Protein AF-A0A2G9MAE1-F1 (afdb_monomer)

pLDDT: mean 82.01, std 16.13, range [33.94, 96.5]

Radius of gyration: 13.83 Å; Cα contacts (8 Å, |Δi|>4): 128; chains: 1; bounding box: 26×29×44 Å

Nearest PDB structures (foldseek):
  6yhr-assembly1_A  TM=7.689E-01  e=6.315E-04  Homo sapiens
  4tmu-assembly1_A  TM=8.073E-01  e=2.366E-03  Cronobacter sakazakii ATCC BAA-894
  4q48-assembly1_A  TM=7.735E-01  e=1.071E-02  Deinococcus radiodurans R1 = ATCC 13939 = DSM 20539
  5zhv-assembly1_B  TM=5.720E-01  e=1.561E-02  Mycobacterium tuberculosis H37Rv
  2dqr-assembly1_B  TM=4.371E-01  e=1.097E-01  Bacillus subtilis

Secondary structure (DSSP, 8-state):
-HHHHHHHHHHHHHHH----HHHHHHHHHT---HHHHGGGGGGSTTTTTTTTS-HHHHHHHHHHHHHTTSEEEEEEE-SS-EEEEEEE-HHHHHHHHHHHHHS--

Structure (mmCIF, N/CA/C/O backbone):
data_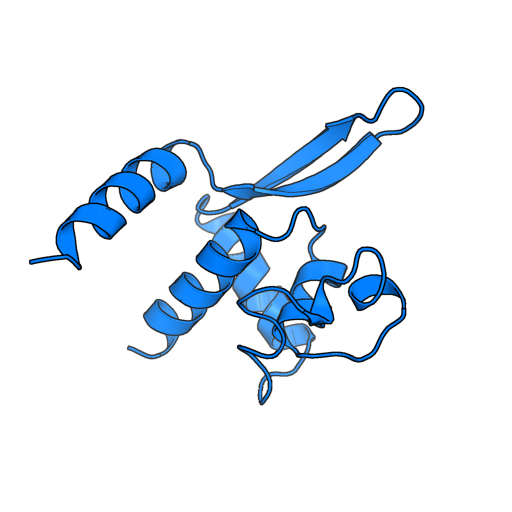AF-A0A2G9MAE1-F1
#
_entry.id   AF-A0A2G9MAE1-F1
#
loop_
_atom_site.group_PDB
_atom_site.id
_atom_site.type_symbol
_atom_site.label_atom_id
_atom_site.label_alt_id
_atom_site.label_c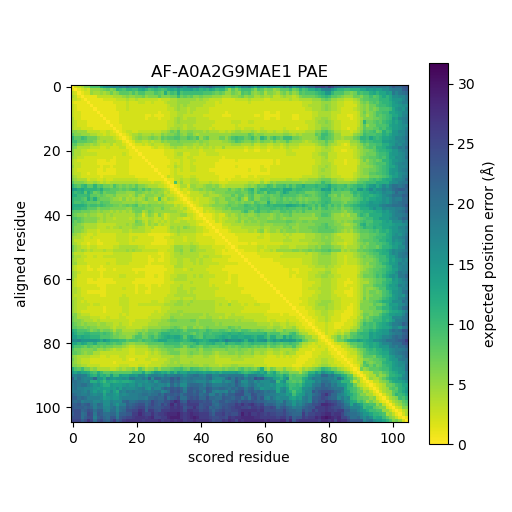omp_id
_atom_site.label_asym_id
_atom_site.label_entity_id
_atom_site.label_seq_id
_atom_site.pdbx_PDB_ins_code
_atom_site.Cartn_x
_atom_site.Cartn_y
_atom_site.Cartn_z
_atom_site.occupancy
_atom_site.B_iso_or_equiv
_atom_site.auth_seq_id
_atom_site.auth_comp_id
_atom_site.auth_asym_id
_atom_site.auth_atom_id
_atom_site.pdbx_PDB_model_num
ATOM 1 N N . MET A 1 1 ? -12.593 -4.238 15.403 1.00 61.03 1 MET A N 1
ATOM 2 C CA . MET A 1 1 ? -11.196 -4.570 15.818 1.00 61.03 1 MET A CA 1
ATOM 3 C C . MET A 1 1 ? -10.340 -4.931 14.612 1.00 61.03 1 MET A C 1
ATOM 5 O O . MET A 1 1 ? -9.244 -4.399 14.492 1.00 61.03 1 MET A O 1
ATOM 9 N N . VAL A 1 2 ? -10.863 -5.758 13.703 1.00 71.31 2 VAL A N 1
ATOM 10 C CA . VAL A 1 2 ? -10.203 -6.153 12.451 1.00 71.31 2 VAL A CA 1
ATOM 11 C C . VAL A 1 2 ? -9.863 -4.954 11.552 1.00 71.31 2 VAL A C 1
ATOM 13 O O . VAL A 1 2 ? -8.748 -4.897 11.041 1.00 71.31 2 VAL A O 1
ATOM 16 N N . GLU A 1 3 ? -10.734 -3.938 11.428 1.00 78.31 3 GLU A N 1
ATOM 17 C CA . GLU A 1 3 ? -10.447 -2.806 10.524 1.00 78.31 3 GLU A CA 1
ATOM 18 C C . GLU A 1 3 ? -9.237 -1.978 10.974 1.00 78.31 3 GLU A C 1
ATOM 20 O O . GLU A 1 3 ? -8.427 -1.559 10.149 1.00 78.31 3 GLU A O 1
ATOM 25 N N . LYS A 1 4 ? -9.055 -1.786 12.290 1.00 83.12 4 LYS A N 1
ATOM 26 C CA . LYS A 1 4 ? -7.885 -1.072 12.835 1.00 83.12 4 LYS A CA 1
ATOM 27 C C . LYS A 1 4 ? -6.582 -1.809 12.523 1.00 83.12 4 LYS A C 1
ATOM 29 O O . LYS A 1 4 ? -5.570 -1.168 12.251 1.00 83.12 4 LYS A O 1
ATOM 34 N N . GLN A 1 5 ? -6.612 -3.140 12.548 1.00 86.81 5 GLN A N 1
ATOM 35 C CA . GLN A 1 5 ? -5.452 -3.974 12.253 1.00 86.81 5 GLN A CA 1
ATOM 36 C C . GLN A 1 5 ? -5.112 -3.947 10.757 1.00 86.81 5 GLN A C 1
ATOM 38 O O . GLN A 1 5 ? -3.948 -3.772 10.408 1.00 86.81 5 GLN A O 1
ATOM 43 N N . ILE A 1 6 ? -6.119 -4.012 9.880 1.00 89.12 6 ILE A N 1
ATOM 44 C CA . ILE A 1 6 ? -5.945 -3.851 8.426 1.00 89.12 6 ILE A CA 1
ATOM 45 C C . ILE A 1 6 ? -5.360 -2.473 8.104 1.00 89.12 6 ILE A C 1
ATOM 47 O O . ILE A 1 6 ? -4.365 -2.378 7.387 1.00 89.12 6 ILE A O 1
ATOM 51 N N . ALA A 1 7 ? -5.923 -1.409 8.680 1.00 90.06 7 ALA A N 1
ATOM 52 C CA . ALA A 1 7 ? -5.408 -0.057 8.499 1.00 90.06 7 ALA A CA 1
ATOM 53 C C . ALA A 1 7 ? -3.939 0.047 8.935 1.00 90.06 7 ALA A C 1
ATOM 55 O O . ALA A 1 7 ? -3.112 0.589 8.206 1.00 90.06 7 ALA A O 1
ATOM 56 N N . TRP A 1 8 ? -3.589 -0.515 10.096 1.00 89.31 8 TRP A N 1
ATOM 57 C CA . TRP A 1 8 ? -2.209 -0.532 10.582 1.00 89.31 8 TRP A CA 1
ATOM 58 C C . TRP A 1 8 ? -1.259 -1.282 9.639 1.00 89.31 8 TRP A C 1
ATOM 60 O O . TRP A 1 8 ? -0.178 -0.774 9.341 1.00 89.31 8 TRP A O 1
ATOM 70 N N . ILE A 1 9 ? -1.675 -2.442 9.121 1.00 91.38 9 ILE A N 1
ATOM 71 C CA . ILE A 1 9 ? -0.909 -3.222 8.140 1.00 91.38 9 ILE A CA 1
ATOM 72 C C . ILE A 1 9 ? -0.626 -2.382 6.888 1.00 91.38 9 ILE A C 1
ATOM 74 O O . ILE A 1 9 ? 0.530 -2.270 6.475 1.00 91.38 9 ILE A O 1
ATOM 78 N N . ILE A 1 10 ? -1.655 -1.753 6.311 1.00 91.94 10 ILE A N 1
ATOM 79 C CA . ILE A 1 10 ? -1.516 -0.962 5.080 1.00 91.94 10 ILE A CA 1
ATOM 80 C C . ILE A 1 10 ? -0.620 0.258 5.319 1.00 91.94 10 ILE A C 1
ATOM 82 O O . ILE A 1 10 ? 0.273 0.532 4.520 1.00 91.94 10 ILE A O 1
ATOM 86 N N . LEU A 1 11 ? -0.802 0.968 6.434 1.00 90.56 11 LEU A N 1
ATOM 87 C CA . LEU A 1 11 ? 0.008 2.144 6.768 1.00 90.56 11 LEU A CA 1
ATOM 88 C C . LEU A 1 11 ? 1.486 1.778 6.986 1.00 90.56 11 LEU A C 1
ATOM 90 O O . LEU A 1 11 ? 2.373 2.506 6.533 1.00 90.56 11 LEU A O 1
ATOM 94 N N . ASN A 1 12 ? 1.766 0.632 7.613 1.00 88.25 12 ASN A N 1
ATOM 95 C CA . ASN A 1 12 ? 3.132 0.118 7.716 1.00 88.25 12 ASN A CA 1
ATOM 96 C C . ASN A 1 12 ? 3.704 -0.280 6.355 1.00 88.25 12 ASN A C 1
ATOM 98 O O . ASN A 1 12 ? 4.854 0.046 6.071 1.00 88.25 12 ASN A O 1
ATOM 102 N N . ALA A 1 13 ? 2.917 -0.924 5.492 1.00 89.94 13 ALA A N 1
ATOM 103 C CA . ALA A 1 13 ? 3.355 -1.254 4.141 1.00 89.94 13 ALA A CA 1
ATOM 104 C C . ALA A 1 13 ? 3.719 0.009 3.344 1.00 89.94 13 ALA A C 1
ATOM 106 O O . ALA A 1 13 ? 4.805 0.070 2.782 1.00 89.94 13 ALA A O 1
ATOM 107 N N . VAL A 1 14 ? 2.884 1.054 3.373 1.00 89.25 14 VAL A N 1
ATOM 108 C CA . VAL A 1 14 ? 3.132 2.344 2.691 1.00 89.25 14 VAL A CA 1
ATOM 109 C C . VAL A 1 14 ? 4.424 3.022 3.158 1.00 89.25 14 VAL A C 1
ATOM 111 O O . VAL A 1 14 ? 5.098 3.686 2.375 1.00 89.25 14 VAL A O 1
ATOM 114 N N . LYS A 1 15 ? 4.813 2.851 4.427 1.00 82.19 15 LYS A N 1
ATOM 115 C CA . LYS A 1 15 ? 6.071 3.403 4.954 1.00 82.19 15 LYS A CA 1
ATOM 116 C C . LYS A 1 15 ? 7.306 2.823 4.260 1.00 82.19 15 LYS A C 1
ATOM 118 O O . LYS A 1 15 ? 8.309 3.522 4.120 1.00 82.19 15 LYS A O 1
ATOM 123 N N . HIS A 1 16 ? 7.247 1.550 3.884 1.00 76.50 16 HIS A N 1
ATOM 124 C CA . HIS A 1 16 ? 8.380 0.807 3.335 1.00 76.50 16 HIS A CA 1
ATOM 125 C C . HIS A 1 16 ? 8.296 0.665 1.810 1.00 76.50 16 HIS A C 1
ATOM 127 O O . HIS A 1 16 ? 9.317 0.715 1.125 1.00 76.50 16 HIS A O 1
ATOM 133 N N . ALA A 1 17 ? 7.080 0.576 1.274 1.00 74.75 17 ALA A N 1
ATOM 134 C CA . ALA A 1 17 ? 6.804 0.421 -0.140 1.00 74.75 17 ALA A CA 1
ATOM 135 C C . ALA A 1 17 ? 6.632 1.788 -0.818 1.00 74.75 17 ALA A C 1
ATOM 137 O O . ALA A 1 17 ? 5.607 2.450 -0.679 1.00 74.75 17 ALA A O 1
ATOM 138 N N . GLN A 1 18 ? 7.608 2.191 -1.634 1.00 80.00 18 GLN A N 1
ATOM 139 C CA . GLN A 1 18 ? 7.462 3.328 -2.552 1.00 80.00 18 GLN A CA 1
ATOM 140 C C . GLN A 1 18 ? 6.691 2.898 -3.809 1.00 80.00 18 GLN A C 1
ATOM 142 O O . GLN A 1 18 ? 7.255 2.770 -4.898 1.00 80.00 18 GLN A O 1
ATOM 147 N N . ALA A 1 19 ? 5.401 2.617 -3.642 1.00 88.31 19 ALA A N 1
ATOM 148 C CA . ALA A 1 19 ? 4.559 2.003 -4.662 1.00 88.31 19 ALA A CA 1
ATOM 149 C C . ALA A 1 19 ? 3.272 2.803 -4.909 1.00 88.31 19 ALA A C 1
ATOM 151 O O . ALA A 1 19 ? 2.732 3.438 -4.006 1.00 88.31 19 ALA A O 1
ATOM 152 N N . GLY A 1 20 ? 2.768 2.754 -6.145 1.00 91.69 20 GLY A N 1
ATOM 153 C CA . GLY A 1 20 ? 1.410 3.194 -6.472 1.00 91.69 20 GLY A CA 1
ATOM 154 C C . GLY A 1 20 ? 0.353 2.199 -5.972 1.00 91.69 20 GLY A C 1
ATOM 155 O O . GLY A 1 20 ? 0.688 1.073 -5.596 1.00 91.69 20 GLY A O 1
ATOM 156 N N . LYS A 1 21 ? -0.928 2.597 -6.006 1.00 93.31 21 LYS A N 1
ATOM 157 C CA . LYS A 1 21 ? -2.058 1.830 -5.440 1.00 93.31 21 LYS A CA 1
ATOM 158 C C . LYS A 1 21 ? -2.088 0.368 -5.874 1.00 93.31 21 LYS A C 1
ATOM 160 O O . LYS A 1 21 ? -2.128 -0.524 -5.036 1.00 93.31 21 LYS A O 1
ATOM 165 N N . GLU A 1 22 ? -2.037 0.124 -7.178 1.00 91.81 22 GLU A N 1
ATOM 166 C CA . GLU A 1 22 ? -2.158 -1.225 -7.729 1.00 91.81 22 GLU A CA 1
ATOM 167 C C . GLU A 1 22 ? -0.999 -2.130 -7.290 1.00 91.81 22 GLU A C 1
ATOM 169 O O . GLU A 1 22 ? -1.212 -3.244 -6.811 1.00 91.81 22 GLU A O 1
ATOM 174 N N . ARG A 1 23 ? 0.238 -1.624 -7.373 1.00 91.50 23 ARG A N 1
ATOM 175 C CA . ARG A 1 23 ? 1.435 -2.354 -6.933 1.00 91.50 23 ARG A CA 1
ATOM 176 C C . ARG A 1 23 ? 1.393 -2.627 -5.426 1.00 91.50 23 ARG A C 1
ATOM 178 O O . ARG A 1 23 ? 1.761 -3.720 -5.006 1.00 91.50 23 ARG A O 1
ATOM 185 N N . LEU A 1 24 ? 0.904 -1.677 -4.625 1.00 93.44 24 LEU A N 1
ATOM 186 C CA . LEU A 1 24 ? 0.710 -1.853 -3.184 1.00 93.44 24 LEU A CA 1
ATOM 187 C C . LEU A 1 24 ? -0.346 -2.928 -2.879 1.00 93.44 24 LEU A C 1
ATOM 189 O O . LEU A 1 24 ? -0.104 -3.790 -2.037 1.00 93.44 24 LEU A O 1
ATOM 193 N N . ALA A 1 25 ? -1.481 -2.925 -3.582 1.00 95.19 25 ALA A N 1
ATOM 194 C CA . ALA A 1 25 ? -2.524 -3.934 -3.405 1.00 95.19 25 ALA A CA 1
ATOM 195 C C . ALA A 1 25 ? -2.019 -5.345 -3.757 1.00 95.19 25 ALA A C 1
ATOM 197 O O . ALA A 1 25 ? -2.246 -6.292 -3.003 1.00 95.19 25 ALA A O 1
ATOM 198 N N . GLN A 1 26 ? -1.271 -5.480 -4.856 1.00 94.06 26 GLN A N 1
ATOM 199 C CA . GLN A 1 26 ? -0.639 -6.744 -5.247 1.00 94.06 26 GLN A CA 1
ATOM 200 C C . GLN A 1 26 ? 0.408 -7.217 -4.226 1.00 94.06 26 GLN A C 1
ATOM 202 O O . GLN A 1 26 ? 0.448 -8.403 -3.893 1.00 94.06 26 GLN A O 1
ATOM 207 N N . PHE A 1 27 ? 1.218 -6.300 -3.691 1.00 94.06 27 PHE A N 1
ATOM 208 C CA . PHE A 1 27 ? 2.189 -6.588 -2.634 1.00 94.06 27 PHE A CA 1
ATOM 209 C C . PHE A 1 27 ? 1.513 -7.096 -1.353 1.00 94.06 27 PHE A C 1
ATOM 211 O O . PHE A 1 27 ? 1.880 -8.153 -0.839 1.00 94.06 27 PHE A O 1
ATOM 218 N N . LEU A 1 28 ? 0.481 -6.395 -0.876 1.00 94.69 28 LEU A N 1
ATOM 219 C CA . LEU A 1 28 ? -0.285 -6.782 0.312 1.00 94.69 28 LEU A CA 1
ATOM 220 C C . LEU A 1 28 ? -0.971 -8.138 0.129 1.00 94.69 28 LEU A C 1
ATOM 222 O O . LEU A 1 28 ? -0.992 -8.944 1.056 1.00 94.69 28 LEU A O 1
ATOM 226 N N . ARG A 1 29 ? -1.471 -8.423 -1.080 1.00 95.50 29 ARG A N 1
ATOM 227 C CA . ARG A 1 29 ? -2.069 -9.720 -1.425 1.00 95.50 29 ARG A CA 1
ATOM 228 C C . ARG A 1 29 ? -1.066 -10.876 -1.427 1.00 95.50 29 ARG A C 1
ATOM 230 O O . ARG A 1 29 ? -1.481 -12.030 -1.296 1.00 95.50 29 ARG A O 1
ATOM 237 N N . GLY A 1 30 ? 0.220 -10.579 -1.612 1.00 91.12 30 GLY A N 1
ATOM 238 C CA . GLY A 1 30 ? 1.261 -11.581 -1.827 1.00 91.12 30 GLY A CA 1
ATOM 239 C C . GLY A 1 30 ? 1.276 -12.117 -3.261 1.00 91.12 30 GLY A C 1
ATOM 240 O O . GLY A 1 30 ? 1.527 -13.301 -3.474 1.00 91.12 30 GLY A O 1
ATOM 241 N N . ALA A 1 31 ? 0.930 -11.285 -4.248 1.00 89.06 31 ALA A N 1
ATOM 242 C CA . ALA A 1 31 ? 0.902 -11.703 -5.645 1.00 89.06 31 ALA A CA 1
ATOM 243 C C . ALA A 1 31 ? 2.324 -11.881 -6.204 1.00 89.06 31 ALA A C 1
ATOM 245 O O . ALA A 1 31 ? 3.174 -11.002 -6.078 1.00 89.06 31 ALA A O 1
ATOM 246 N N . HIS A 1 32 ? 2.557 -12.981 -6.923 1.00 82.81 32 HIS A N 1
ATOM 247 C CA . HIS A 1 32 ? 3.837 -13.287 -7.575 1.00 82.81 32 HIS A CA 1
ATOM 248 C C . HIS A 1 32 ? 4.039 -12.572 -8.924 1.00 82.81 32 HIS A C 1
ATOM 250 O O . HIS A 1 32 ? 4.662 -13.117 -9.837 1.00 82.81 32 HIS A O 1
ATOM 256 N N . SER A 1 33 ? 3.505 -11.360 -9.081 1.00 80.12 33 SER A N 1
ATOM 257 C CA . SER A 1 33 ? 3.636 -10.605 -10.327 1.00 80.12 33 SER A CA 1
ATOM 258 C C . SER A 1 33 ? 5.041 -10.011 -10.480 1.00 80.12 33 SER A C 1
ATOM 260 O O . SER A 1 33 ? 5.734 -9.717 -9.500 1.00 80.12 33 SER A O 1
ATOM 262 N N . GLN A 1 34 ? 5.462 -9.774 -11.727 1.00 76.38 34 GLN A N 1
ATOM 263 C CA . GLN A 1 34 ? 6.716 -9.060 -12.005 1.00 76.38 34 GLN A CA 1
ATOM 264 C C . GLN A 1 34 ? 6.728 -7.654 -11.381 1.00 76.38 34 GLN A C 1
ATOM 266 O O . GLN A 1 34 ? 7.787 -7.171 -10.987 1.00 76.38 34 GLN A O 1
ATOM 271 N N . LEU A 1 35 ? 5.557 -7.025 -11.224 1.00 75.75 35 LEU A N 1
ATOM 272 C CA . LEU A 1 35 ? 5.405 -5.716 -10.584 1.00 75.75 35 LEU A CA 1
ATOM 273 C C . LEU A 1 35 ? 5.849 -5.724 -9.116 1.00 75.75 35 LEU A C 1
ATOM 275 O O . LEU A 1 35 ? 6.425 -4.741 -8.655 1.00 75.75 35 LEU A O 1
ATOM 279 N N . VAL A 1 36 ? 5.606 -6.814 -8.385 1.00 78.12 36 VAL A N 1
ATOM 280 C CA . VAL A 1 36 ? 6.019 -6.937 -6.978 1.00 78.12 36 VAL A CA 1
ATOM 281 C C . VAL A 1 36 ? 7.444 -7.482 -6.856 1.00 78.12 36 VAL A C 1
ATOM 283 O O . VAL A 1 36 ? 8.201 -7.034 -6.003 1.00 78.12 36 VAL A O 1
ATOM 286 N N . ARG A 1 37 ? 7.865 -8.391 -7.741 1.00 79.81 37 ARG A N 1
ATOM 287 C CA . ARG A 1 37 ? 9.249 -8.908 -7.735 1.00 79.81 37 ARG A CA 1
ATOM 288 C C . ARG A 1 37 ? 10.286 -7.853 -8.115 1.00 79.81 37 ARG A C 1
ATOM 290 O O . ARG A 1 37 ? 11.441 -7.945 -7.698 1.00 79.81 37 ARG A O 1
ATOM 297 N N . LYS A 1 38 ? 9.887 -6.844 -8.899 1.00 74.25 38 LYS A N 1
ATOM 298 C CA . LYS A 1 38 ? 10.734 -5.690 -9.204 1.00 74.25 38 LYS A CA 1
ATOM 299 C C . LYS A 1 38 ? 11.182 -5.038 -7.891 1.00 74.25 38 LYS A C 1
ATOM 301 O O . LYS A 1 38 ? 10.357 -4.780 -7.017 1.00 74.25 38 LYS A O 1
ATOM 306 N N . ASP A 1 39 ? 12.483 -4.797 -7.759 1.00 78.00 39 ASP A N 1
ATOM 307 C CA . ASP A 1 39 ? 13.132 -4.229 -6.565 1.00 78.00 39 ASP A CA 1
ATOM 308 C C . ASP A 1 39 ? 13.051 -5.108 -5.298 1.00 78.00 39 ASP A C 1
ATOM 310 O O . ASP A 1 39 ? 13.211 -4.606 -4.185 1.00 78.00 39 ASP A O 1
ATOM 3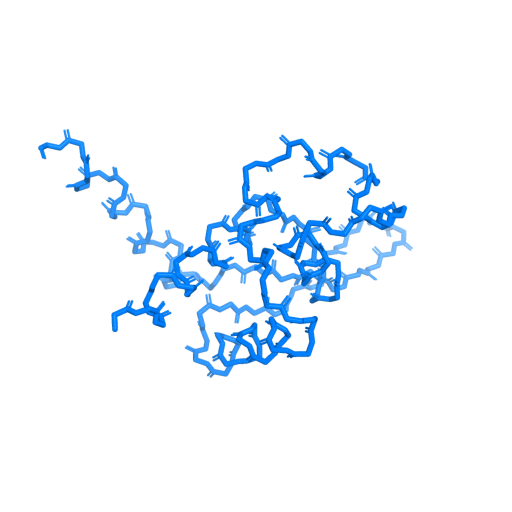14 N N . ALA A 1 40 ? 12.803 -6.416 -5.456 1.00 82.00 40 ALA A N 1
ATOM 315 C CA . ALA A 1 40 ? 12.696 -7.385 -4.361 1.00 82.00 40 ALA A CA 1
ATOM 316 C C . ALA A 1 40 ? 11.667 -6.993 -3.280 1.00 82.00 40 ALA A C 1
ATOM 318 O O . ALA A 1 40 ? 11.880 -7.251 -2.090 1.00 82.00 40 ALA A O 1
ATOM 319 N N . MET A 1 41 ? 10.545 -6.359 -3.668 1.00 83.56 41 MET A N 1
ATOM 320 C CA . MET A 1 41 ? 9.495 -6.018 -2.697 1.00 83.56 41 MET A CA 1
ATOM 321 C C . MET A 1 41 ? 8.890 -7.264 -2.055 1.00 83.56 41 MET A C 1
ATOM 323 O O . MET A 1 41 ? 8.504 -7.206 -0.900 1.00 83.56 41 MET A O 1
ATOM 327 N N . ASP A 1 42 ? 8.857 -8.403 -2.737 1.00 82.12 42 ASP A N 1
ATOM 328 C CA . ASP A 1 42 ? 8.415 -9.683 -2.169 1.00 82.12 42 ASP A CA 1
ATOM 329 C C . ASP A 1 42 ? 9.241 -10.161 -0.959 1.00 82.12 42 ASP A C 1
ATOM 331 O O . ASP A 1 42 ? 8.803 -11.041 -0.221 1.00 82.12 42 ASP A O 1
ATOM 335 N N . ARG A 1 43 ? 10.406 -9.550 -0.709 1.00 85.19 43 ARG A N 1
ATOM 336 C CA . ARG A 1 43 ? 11.238 -9.783 0.483 1.00 85.19 43 ARG A CA 1
ATOM 337 C C . ARG A 1 43 ? 11.027 -8.748 1.593 1.00 85.19 43 ARG A C 1
ATOM 339 O O . ARG A 1 43 ? 11.667 -8.843 2.637 1.00 85.19 43 ARG A O 1
ATOM 346 N N . GLN A 1 44 ? 10.184 -7.739 1.377 1.00 84.38 44 GLN A N 1
ATOM 347 C CA . GLN A 1 44 ? 9.944 -6.669 2.345 1.00 84.38 44 GLN A CA 1
ATOM 348 C C . GLN A 1 44 ? 8.851 -7.039 3.351 1.00 84.38 44 GLN A C 1
ATOM 350 O O . GLN A 1 44 ? 7.888 -7.748 3.045 1.00 84.38 44 GLN A O 1
ATOM 355 N N . THR A 1 45 ? 8.970 -6.491 4.561 1.00 81.81 45 THR A N 1
ATOM 356 C CA . THR A 1 45 ? 7.963 -6.631 5.616 1.00 81.81 45 THR A CA 1
ATOM 357 C C . THR A 1 45 ? 6.602 -6.131 5.140 1.00 81.81 45 THR A C 1
ATOM 359 O O . THR A 1 45 ? 6.471 -4.997 4.682 1.00 81.81 45 THR A O 1
ATOM 362 N N . GLY A 1 46 ? 5.578 -6.972 5.289 1.00 84.81 46 GLY A N 1
ATOM 363 C CA . GLY A 1 46 ? 4.206 -6.676 4.869 1.00 84.81 46 GLY A CA 1
ATOM 364 C C . GLY A 1 46 ? 3.786 -7.356 3.564 1.00 84.81 46 GLY A C 1
ATOM 365 O O . GLY A 1 46 ? 2.591 -7.341 3.257 1.00 84.81 46 GLY A O 1
ATOM 366 N N . TYR A 1 47 ? 4.705 -7.996 2.830 1.00 90.62 47 TYR A N 1
ATOM 367 C CA . TYR A 1 47 ? 4.343 -8.807 1.666 1.00 90.62 47 TYR A CA 1
ATOM 368 C C . TYR A 1 47 ? 3.399 -9.938 2.086 1.00 90.62 47 TYR A C 1
ATOM 370 O O . TYR A 1 47 ? 3.669 -10.650 3.053 1.00 90.62 47 TYR A O 1
ATOM 378 N N . GLY A 1 48 ? 2.269 -10.086 1.392 1.00 92.75 48 GLY A N 1
ATOM 379 C CA . GLY A 1 48 ? 1.283 -11.126 1.703 1.00 92.75 48 GLY A CA 1
ATOM 380 C C . GLY A 1 48 ? 0.547 -10.953 3.036 1.00 92.75 48 GLY A C 1
ATOM 381 O O . GLY A 1 48 ? -0.180 -11.853 3.443 1.00 92.75 48 GLY A O 1
ATOM 382 N N . SER A 1 49 ? 0.687 -9.817 3.722 1.00 93.94 49 SER A N 1
ATOM 383 C CA . SER A 1 49 ? 0.003 -9.562 5.003 1.00 93.94 49 SER A CA 1
ATOM 384 C C . SER A 1 49 ? -1.527 -9.511 4.895 1.00 93.94 49 SER A C 1
ATOM 386 O O . SER A 1 49 ? -2.217 -9.715 5.892 1.00 93.94 49 SER A O 1
ATOM 388 N N . LEU A 1 50 ? -2.049 -9.285 3.684 1.00 95.00 50 LEU A N 1
ATOM 389 C CA . LEU A 1 50 ? -3.460 -9.376 3.306 1.00 95.00 50 LEU A CA 1
ATOM 390 C C . LEU A 1 50 ? -3.653 -10.386 2.159 1.00 95.00 50 LEU A C 1
ATOM 392 O O . LEU A 1 50 ? -4.452 -10.173 1.244 1.00 95.00 50 LEU A O 1
ATOM 396 N N . LEU A 1 51 ? -2.976 -11.541 2.236 1.00 94.69 51 LEU A N 1
ATOM 397 C CA . LEU A 1 51 ? -3.484 -12.808 1.673 1.00 94.69 51 LEU A CA 1
ATOM 398 C C . LEU A 1 51 ? -4.955 -12.996 2.144 1.00 94.69 51 LEU A C 1
ATOM 400 O O . LEU A 1 51 ? -5.434 -12.205 2.920 1.00 94.69 51 LEU A O 1
ATOM 404 N N . TRP A 1 52 ? -5.761 -13.971 1.751 1.00 93.25 52 TRP A N 1
ATOM 405 C CA . TRP A 1 52 ? -7.194 -14.065 2.142 1.00 93.25 52 TRP A CA 1
ATOM 406 C C . TRP A 1 52 ? -8.124 -12.986 1.553 1.00 93.25 52 TRP A C 1
ATOM 408 O O . TRP A 1 52 ? -9.210 -13.341 1.105 1.00 93.25 52 TRP A O 1
ATOM 418 N N . TYR A 1 53 ? -7.729 -11.714 1.468 1.00 94.19 53 TYR A N 1
ATOM 419 C CA . TYR A 1 53 ? -8.521 -10.670 0.807 1.00 94.19 53 TYR A CA 1
ATOM 420 C C . TYR A 1 53 ? -8.305 -10.693 -0.707 1.00 94.19 53 TYR A C 1
ATOM 422 O O . TYR A 1 53 ? -7.241 -11.064 -1.189 1.00 94.19 53 TYR A O 1
ATOM 430 N N . ASN A 1 54 ? -9.304 -10.301 -1.497 1.00 94.88 54 ASN A N 1
ATOM 431 C CA . ASN A 1 54 ? -9.117 -10.099 -2.937 1.00 94.88 54 ASN A CA 1
ATOM 432 C C . ASN A 1 54 ? -8.567 -8.683 -3.227 1.00 94.88 54 ASN A C 1
ATOM 434 O O . ASN A 1 54 ? -8.600 -7.799 -2.369 1.00 94.88 54 ASN A O 1
ATOM 438 N N . LEU A 1 55 ? -8.048 -8.464 -4.442 1.00 94.38 55 LEU A N 1
ATOM 439 C CA . LEU A 1 55 ? -7.429 -7.186 -4.824 1.00 94.38 55 LEU A CA 1
ATOM 440 C C . LEU A 1 55 ? -8.410 -6.007 -4.781 1.00 94.38 55 LEU A C 1
ATOM 442 O O . LEU A 1 55 ? -8.005 -4.904 -4.414 1.00 94.38 55 LEU A O 1
ATOM 446 N N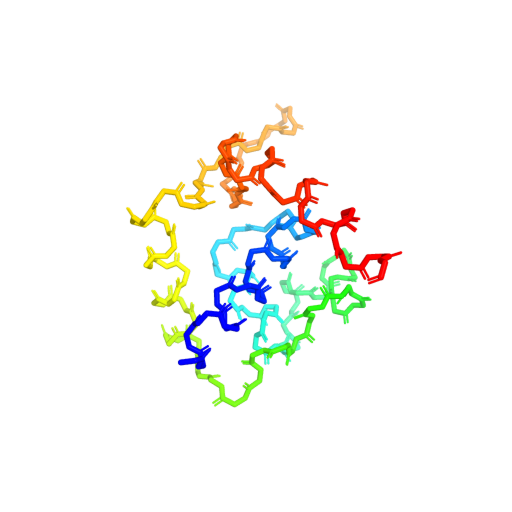 . THR A 1 56 ? -9.682 -6.234 -5.116 1.00 96.12 56 THR A N 1
ATOM 447 C CA . THR A 1 56 ? -10.730 -5.206 -5.066 1.00 96.12 56 THR A CA 1
ATOM 448 C C . THR A 1 56 ? -10.956 -4.739 -3.633 1.00 96.12 56 THR A C 1
ATOM 450 O O . THR A 1 56 ? -10.960 -3.540 -3.373 1.00 96.12 56 THR A O 1
ATOM 453 N N . THR A 1 57 ? -11.057 -5.672 -2.684 1.00 96.12 57 THR A N 1
ATOM 454 C CA . THR A 1 57 ? -11.220 -5.364 -1.260 1.00 96.12 57 THR A CA 1
ATOM 455 C C . THR A 1 57 ? -10.005 -4.624 -0.705 1.00 96.12 57 THR A C 1
ATOM 457 O O . THR A 1 57 ? -10.167 -3.604 -0.042 1.00 96.12 57 THR A O 1
ATOM 460 N N . ILE A 1 58 ? -8.785 -5.074 -1.023 1.00 96.12 58 ILE A N 1
ATOM 461 C CA . ILE A 1 58 ? -7.559 -4.378 -0.597 1.00 96.12 58 ILE A CA 1
ATOM 462 C C . ILE A 1 58 ? -7.500 -2.961 -1.181 1.00 96.12 58 ILE A C 1
ATOM 464 O O . ILE A 1 58 ? -7.167 -2.019 -0.465 1.00 96.12 58 ILE A O 1
ATOM 468 N N . SER A 1 59 ? -7.843 -2.796 -2.461 1.00 96.25 59 SER A N 1
ATOM 469 C CA . SER A 1 59 ? -7.891 -1.475 -3.099 1.00 96.25 59 SER A CA 1
ATOM 470 C C . SER A 1 59 ? -8.920 -0.571 -2.428 1.00 96.25 59 SER A C 1
ATOM 472 O O . SER A 1 59 ? -8.602 0.581 -2.161 1.00 96.25 59 SER A O 1
ATOM 474 N N . GLY A 1 60 ? -10.090 -1.106 -2.067 1.00 96.50 60 GLY A N 1
ATOM 475 C CA . GLY A 1 60 ? -11.105 -0.375 -1.310 1.00 96.50 60 GLY A CA 1
ATOM 476 C C . GLY A 1 60 ? -10.608 0.084 0.063 1.00 96.50 60 GLY A C 1
ATOM 477 O O . GLY A 1 60 ? -10.844 1.226 0.440 1.00 96.50 60 GLY A O 1
ATOM 478 N N . PHE A 1 61 ? -9.848 -0.746 0.787 1.00 95.50 61 PHE A N 1
ATOM 479 C CA . PHE A 1 61 ? -9.219 -0.310 2.040 1.00 95.50 61 PHE A CA 1
ATOM 480 C C . PHE A 1 61 ? -8.194 0.805 1.823 1.00 95.50 61 PHE A C 1
ATOM 482 O O . PHE A 1 61 ? -8.125 1.737 2.620 1.00 95.50 61 PHE A O 1
ATOM 489 N N . ILE A 1 62 ? -7.395 0.731 0.756 1.00 95.44 62 ILE A N 1
ATOM 490 C CA . ILE A 1 62 ? -6.450 1.800 0.411 1.00 95.44 62 ILE A CA 1
ATOM 491 C C . ILE A 1 62 ? -7.213 3.092 0.088 1.00 95.44 62 ILE A C 1
ATOM 493 O O . ILE A 1 62 ? -6.849 4.143 0.604 1.00 95.44 62 ILE A O 1
ATOM 497 N N . ASP A 1 63 ? -8.287 3.009 -0.698 1.00 95.81 63 ASP A N 1
ATOM 498 C CA . ASP A 1 63 ? -9.115 4.164 -1.061 1.00 95.81 63 ASP A CA 1
ATOM 499 C C . ASP A 1 63 ? -9.749 4.809 0.185 1.00 95.81 63 ASP A C 1
ATOM 501 O O . ASP A 1 63 ? -9.642 6.019 0.364 1.00 95.81 63 ASP A O 1
ATOM 505 N N . GLN A 1 64 ? -10.268 4.016 1.129 1.00 93.81 64 GLN A N 1
ATOM 506 C CA . GLN A 1 64 ? -10.767 4.528 2.414 1.00 93.81 64 GLN A CA 1
ATOM 507 C C . GLN A 1 64 ? -9.680 5.254 3.224 1.00 93.81 64 GLN A C 1
ATOM 509 O O . GLN A 1 64 ? -9.933 6.302 3.813 1.00 93.81 64 GLN A O 1
ATOM 514 N N . LEU A 1 65 ? -8.450 4.730 3.265 1.00 92.81 65 LEU A N 1
ATOM 515 C CA . LEU A 1 65 ? -7.346 5.396 3.969 1.00 92.81 65 LEU A CA 1
ATOM 516 C C . LEU A 1 65 ? -6.915 6.700 3.280 1.00 92.81 65 LEU A C 1
ATOM 518 O O . LEU A 1 65 ? -6.451 7.620 3.963 1.00 92.81 65 LEU A O 1
ATOM 522 N N . GLU A 1 66 ? -7.041 6.771 1.954 1.00 92.31 66 GLU A N 1
ATOM 523 C CA . GLU A 1 66 ? -6.817 7.985 1.163 1.00 92.31 66 GLU A CA 1
ATOM 524 C C . GLU A 1 66 ? -7.915 9.027 1.436 1.00 92.31 66 GLU A C 1
ATOM 526 O O . GLU A 1 66 ? -7.595 10.175 1.745 1.00 92.31 66 GLU A O 1
ATOM 531 N N . GLU A 1 67 ? -9.190 8.624 1.444 1.00 92.56 67 GLU A N 1
ATOM 532 C CA . GLU A 1 67 ? -10.336 9.476 1.810 1.00 92.56 67 GLU A CA 1
ATOM 533 C C . GLU A 1 67 ? -10.214 10.030 3.236 1.00 92.56 67 GLU A C 1
ATOM 535 O O . GLU A 1 67 ? -10.477 11.206 3.486 1.00 92.56 67 GLU A O 1
ATOM 540 N N . MET A 1 68 ? -9.730 9.209 4.172 1.00 89.06 68 MET A N 1
ATOM 541 C CA . MET A 1 68 ? -9.437 9.617 5.550 1.00 89.06 68 MET A CA 1
ATOM 542 C C . MET A 1 68 ? -8.179 10.493 5.684 1.00 89.06 68 MET A C 1
ATOM 544 O O . MET A 1 68 ? -7.794 10.836 6.805 1.00 89.06 68 MET A O 1
ATOM 548 N N . GLN A 1 69 ? -7.498 10.821 4.580 1.00 89.25 69 GLN A N 1
ATOM 549 C CA . GLN A 1 69 ? -6.258 11.606 4.553 1.00 89.25 69 GLN A CA 1
ATOM 550 C C . GLN A 1 69 ? -5.136 11.011 5.425 1.00 89.25 69 GLN A C 1
ATOM 552 O O . GLN A 1 69 ? -4.273 11.716 5.963 1.00 89.25 69 GLN A O 1
ATOM 557 N N . LEU A 1 70 ? -5.122 9.686 5.590 1.00 87.94 70 LEU A N 1
ATOM 558 C CA . LEU A 1 70 ? -4.042 8.981 6.290 1.00 87.94 70 LEU A CA 1
ATOM 559 C C . LEU A 1 70 ? -2.874 8.683 5.34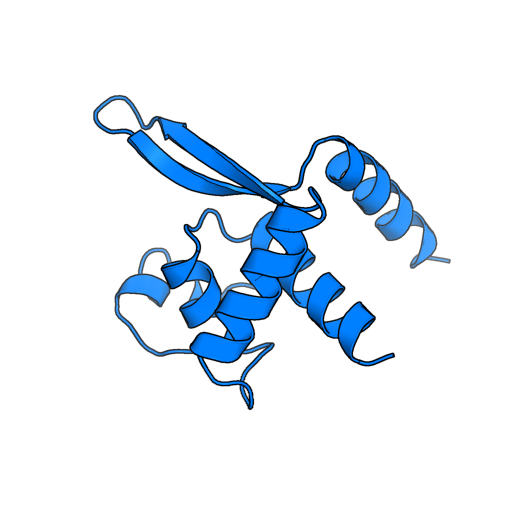6 1.00 87.94 70 LEU A C 1
ATOM 561 O O . LEU A 1 70 ? -1.716 8.627 5.774 1.00 87.94 70 LEU A O 1
ATOM 565 N N . ILE A 1 71 ? -3.18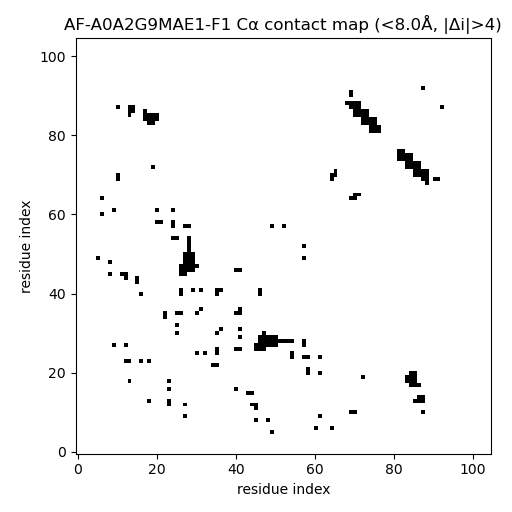7 8.546 4.061 1.00 92.38 71 ILE A N 1
ATOM 566 C CA . ILE A 1 71 ? -2.247 8.421 2.953 1.00 92.38 71 ILE A CA 1
ATOM 567 C C . ILE A 1 71 ? -2.639 9.391 1.841 1.00 92.38 71 ILE A C 1
ATOM 569 O O . ILE A 1 71 ? -3.795 9.789 1.745 1.00 92.38 71 ILE A O 1
ATOM 573 N N . ILE A 1 72 ? -1.677 9.766 1.005 1.00 92.12 72 ILE A N 1
ATOM 574 C CA . ILE A 1 72 ? -1.899 10.614 -0.170 1.00 92.12 72 ILE A CA 1
ATOM 575 C C . ILE A 1 72 ? -1.083 10.106 -1.353 1.00 92.12 72 ILE A C 1
ATOM 577 O O . ILE A 1 72 ? -0.038 9.467 -1.180 1.00 92.12 72 ILE A O 1
ATOM 581 N N . ARG A 1 73 ? -1.527 10.444 -2.564 1.00 91.75 73 ARG A N 1
ATOM 582 C CA . ARG A 1 73 ? -0.713 10.306 -3.773 1.00 91.75 73 ARG A CA 1
ATOM 583 C C . ARG A 1 73 ? 0.341 11.402 -3.823 1.00 91.75 73 ARG A C 1
ATOM 585 O O . ARG A 1 73 ? 0.056 12.577 -3.613 1.00 91.75 73 ARG A O 1
ATOM 592 N N . TYR A 1 74 ? 1.558 11.007 -4.150 1.00 89.69 74 TYR A N 1
ATOM 593 C CA . TYR A 1 74 ? 2.690 11.893 -4.347 1.00 89.69 74 TYR A CA 1
ATOM 594 C C . TYR A 1 74 ? 3.373 11.568 -5.668 1.00 89.69 74 TYR A C 1
ATOM 596 O O . TYR A 1 74 ? 3.658 10.407 -5.957 1.00 89.69 74 TYR A O 1
ATOM 604 N N . MET A 1 75 ? 3.651 12.594 -6.467 1.00 89.75 75 MET A N 1
ATOM 605 C CA . MET A 1 75 ? 4.383 12.432 -7.719 1.00 89.75 75 MET A CA 1
ATOM 606 C C . MET A 1 75 ? 5.875 12.371 -7.415 1.00 89.75 75 MET A C 1
ATOM 608 O O . MET A 1 75 ? 6.508 13.386 -7.124 1.00 89.75 75 MET A O 1
ATOM 612 N N . LYS A 1 76 ? 6.443 11.166 -7.470 1.00 86.81 76 LYS A N 1
ATOM 613 C CA . LYS A 1 76 ? 7.880 10.973 -7.319 1.00 86.81 76 LYS A CA 1
ATOM 614 C C . LYS A 1 76 ? 8.569 11.298 -8.639 1.00 86.81 76 LYS A C 1
ATOM 616 O O . LYS A 1 76 ? 8.316 10.647 -9.650 1.00 86.81 76 LYS A O 1
ATOM 621 N N . ASN A 1 77 ? 9.460 12.283 -8.600 1.00 86.31 77 ASN A N 1
ATOM 622 C CA . ASN A 1 77 ? 10.293 12.675 -9.731 1.00 86.31 77 ASN A CA 1
ATOM 623 C C . ASN A 1 77 ? 11.636 11.941 -9.680 1.00 86.31 77 ASN A C 1
ATOM 625 O O . ASN A 1 77 ? 12.309 11.939 -8.650 1.00 86.31 77 ASN A O 1
ATOM 629 N N . THR A 1 78 ? 12.042 11.348 -10.800 1.00 83.31 78 THR A N 1
ATOM 630 C CA . THR A 1 78 ? 13.357 10.695 -10.965 1.00 83.31 78 THR A CA 1
ATOM 631 C C . THR A 1 78 ? 14.217 11.385 -12.026 1.00 83.31 78 THR A C 1
ATOM 633 O O . THR A 1 78 ? 15.090 10.764 -12.624 1.00 83.31 78 THR A O 1
ATOM 636 N N . GLY A 1 79 ? 13.948 12.664 -12.300 1.00 84.31 79 GLY A N 1
ATOM 637 C CA . GLY A 1 79 ? 14.633 13.470 -13.317 1.00 84.31 79 GLY A CA 1
ATOM 638 C C . GLY A 1 79 ? 14.037 13.306 -14.716 1.00 84.31 79 GLY A C 1
ATOM 639 O O . GLY A 1 79 ? 13.615 14.288 -15.309 1.00 84.31 79 GLY A O 1
ATOM 640 N N . TYR A 1 80 ? 13.944 12.071 -15.215 1.00 83.31 80 TYR A N 1
ATOM 641 C CA . TYR A 1 80 ? 13.461 11.785 -16.579 1.00 83.31 80 TYR A CA 1
ATOM 642 C C . TYR A 1 80 ? 11.954 11.528 -16.677 1.00 83.31 80 TYR A C 1
ATOM 644 O O . TYR A 1 80 ? 11.380 11.591 -17.759 1.00 83.31 80 TYR A O 1
ATOM 652 N N . TYR A 1 81 ? 11.317 11.184 -15.562 1.00 83.25 81 TYR A N 1
ATOM 653 C CA . TYR A 1 81 ? 9.896 10.875 -15.501 1.00 83.25 81 TYR A CA 1
ATOM 654 C C . TYR A 1 81 ? 9.363 11.092 -14.085 1.00 83.25 81 TYR A C 1
ATOM 656 O O . TYR A 1 81 ? 10.108 11.108 -13.097 1.00 83.25 81 TYR A O 1
ATOM 664 N N . SER A 1 82 ? 8.048 11.256 -14.015 1.00 86.00 82 SER A N 1
ATOM 665 C CA . SER A 1 82 ? 7.279 11.395 -12.785 1.00 86.00 82 SER A CA 1
ATOM 666 C C . SER A 1 82 ? 6.302 10.236 -12.698 1.00 86.00 82 SER A C 1
ATOM 668 O O . SER A 1 82 ? 5.640 9.916 -13.686 1.00 86.00 82 SER A O 1
ATOM 670 N N . TYR A 1 83 ? 6.172 9.616 -11.530 1.00 85.12 83 TYR A N 1
ATOM 671 C CA . TYR A 1 83 ? 5.158 8.583 -11.317 1.00 85.12 83 TYR A CA 1
ATOM 672 C C . TYR A 1 83 ? 4.486 8.724 -9.952 1.00 85.12 83 TYR A C 1
ATOM 674 O O . TYR A 1 83 ? 5.135 9.132 -8.983 1.00 85.12 83 TYR A O 1
ATOM 682 N N . PRO A 1 84 ? 3.188 8.386 -9.850 1.00 89.06 84 PRO A N 1
ATOM 683 C CA . PRO A 1 84 ? 2.471 8.455 -8.591 1.00 89.06 84 PRO A CA 1
ATOM 684 C C . PRO A 1 84 ? 2.893 7.310 -7.667 1.00 89.06 84 PRO A C 1
ATOM 686 O O . PRO A 1 84 ? 2.875 6.134 -8.040 1.00 89.06 84 PRO A O 1
ATOM 689 N N . ILE A 1 85 ? 3.218 7.658 -6.429 1.00 91.50 85 ILE A N 1
ATOM 690 C CA . ILE A 1 85 ? 3.382 6.730 -5.310 1.00 91.50 85 ILE A CA 1
ATOM 691 C C . ILE A 1 85 ? 2.417 7.103 -4.190 1.00 91.50 85 ILE A C 1
ATOM 693 O O . ILE A 1 85 ? 1.954 8.239 -4.113 1.00 91.50 85 ILE A O 1
ATOM 697 N N . ILE A 1 86 ? 2.126 6.156 -3.310 1.00 92.50 86 ILE A N 1
ATOM 698 C CA . ILE A 1 86 ? 1.379 6.412 -2.083 1.00 92.50 86 ILE A CA 1
ATOM 699 C C . ILE A 1 86 ? 2.375 6.703 -0.962 1.00 92.50 86 ILE A C 1
ATOM 701 O O . ILE A 1 86 ? 3.353 5.976 -0.795 1.00 92.50 86 ILE A O 1
ATOM 705 N N . ILE A 1 87 ? 2.121 7.757 -0.188 1.00 91.19 87 ILE A N 1
ATOM 706 C CA . ILE A 1 87 ? 2.911 8.110 0.997 1.00 91.19 87 ILE A CA 1
ATOM 707 C C . ILE A 1 87 ? 2.008 8.403 2.195 1.00 91.19 87 ILE A C 1
ATOM 709 O O . ILE A 1 87 ? 0.843 8.762 2.043 1.00 91.19 87 ILE A O 1
ATOM 713 N N . LEU A 1 88 ? 2.570 8.306 3.401 1.00 89.44 88 LEU A N 1
ATOM 714 C CA . LEU A 1 88 ? 1.910 8.759 4.627 1.00 89.44 88 LEU A CA 1
ATOM 715 C C . LEU A 1 88 ? 1.822 10.294 4.669 1.00 89.44 88 LEU A C 1
ATOM 717 O O . LEU A 1 88 ? 2.808 10.987 4.363 1.00 89.44 88 LEU A O 1
ATOM 721 N N . THR A 1 89 ? 0.690 10.824 5.139 1.00 83.31 89 THR A N 1
ATOM 722 C CA . THR A 1 89 ? 0.547 12.261 5.428 1.00 83.31 89 THR A CA 1
ATOM 723 C C . THR A 1 89 ? 1.459 12.703 6.575 1.00 83.31 89 THR A C 1
AT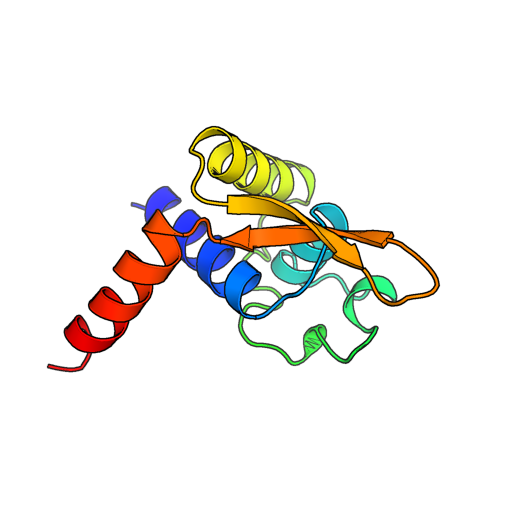OM 725 O O . THR A 1 89 ? 1.857 11.899 7.424 1.00 83.31 89 THR A O 1
ATOM 728 N N . GLU A 1 90 ? 1.822 13.990 6.617 1.00 69.56 90 GLU A N 1
ATOM 729 C CA . GLU A 1 90 ? 2.708 14.533 7.662 1.00 69.56 90 GLU A CA 1
ATOM 730 C C . GLU A 1 90 ? 2.158 14.323 9.080 1.00 69.56 90 GLU A C 1
ATOM 732 O O . GLU A 1 90 ? 2.907 13.962 9.993 1.00 69.56 90 GLU A O 1
ATOM 737 N N . VAL A 1 91 ? 0.838 14.464 9.249 1.00 60.09 91 VAL A N 1
ATOM 738 C CA . VAL A 1 91 ? 0.127 14.257 10.522 1.00 60.09 91 VAL A CA 1
ATOM 739 C C . VAL A 1 91 ? 0.340 12.832 11.044 1.00 60.09 91 VAL A C 1
ATOM 741 O O . VAL A 1 91 ? 0.636 12.626 12.225 1.00 60.09 91 VAL A O 1
ATOM 744 N N . ARG A 1 92 ? 0.273 11.828 10.162 1.00 61.03 92 ARG A N 1
ATOM 745 C CA . ARG A 1 92 ? 0.534 10.428 10.522 1.00 61.03 92 ARG A CA 1
ATOM 746 C C . ARG A 1 92 ? 2.021 10.107 10.630 1.00 61.03 92 ARG A C 1
ATOM 748 O O . ARG A 1 92 ? 2.368 9.300 11.489 1.00 61.03 92 ARG A O 1
ATOM 755 N N . ARG A 1 93 ? 2.903 10.750 9.855 1.00 58.12 93 ARG A N 1
ATOM 756 C CA . ARG A 1 93 ? 4.365 10.596 10.001 1.00 58.12 93 ARG A CA 1
ATOM 757 C C . ARG A 1 93 ? 4.829 10.928 11.422 1.00 58.12 93 ARG A C 1
ATOM 759 O O . ARG A 1 93 ? 5.567 10.138 12.006 1.00 58.12 93 ARG A O 1
ATOM 766 N N . LYS A 1 94 ? 4.332 12.028 12.006 1.00 55.34 94 LYS A N 1
ATOM 767 C CA . LYS A 1 94 ? 4.632 12.406 13.401 1.00 55.34 94 LYS A CA 1
ATOM 768 C C . LYS A 1 94 ? 4.010 11.441 14.419 1.00 55.34 94 LYS A C 1
ATOM 770 O O . LYS A 1 94 ? 4.706 10.991 15.323 1.00 55.34 94 LYS A O 1
ATOM 775 N N . LYS A 1 95 ? 2.737 11.058 14.256 1.00 53.28 95 LYS A N 1
ATOM 776 C CA . LYS A 1 95 ? 2.037 10.178 15.215 1.00 53.28 95 LYS A CA 1
ATOM 777 C C . LYS A 1 95 ? 2.578 8.736 15.236 1.00 53.28 95 LYS A C 1
ATOM 779 O O . LYS A 1 95 ? 2.722 8.158 16.307 1.00 53.28 95 LYS A O 1
ATOM 784 N N . PHE A 1 96 ? 2.975 8.181 14.087 1.00 52.16 96 PHE A N 1
ATOM 785 C CA . PHE A 1 96 ? 3.600 6.849 14.020 1.00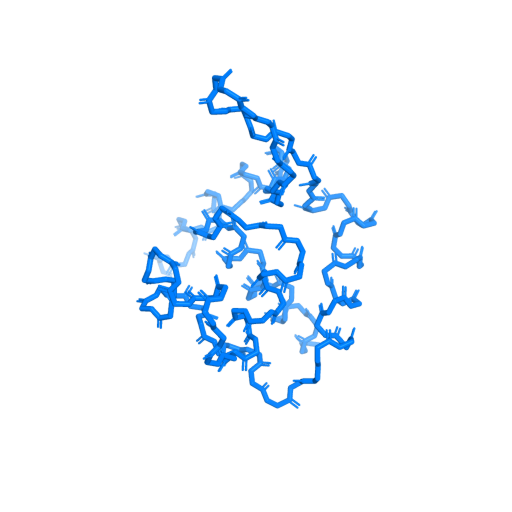 52.16 96 PHE A CA 1
ATOM 786 C C . PHE A 1 96 ? 5.024 6.805 14.590 1.00 52.16 96 PHE A C 1
ATOM 788 O O . PHE A 1 96 ? 5.442 5.761 15.089 1.00 52.16 96 PHE A O 1
ATOM 795 N N . MET A 1 97 ? 5.787 7.904 14.522 1.00 49.72 97 MET A N 1
ATOM 796 C CA . MET A 1 97 ? 7.093 7.975 15.192 1.00 49.72 97 MET A CA 1
ATOM 797 C C . MET A 1 97 ? 6.951 7.911 16.717 1.00 49.72 97 MET A C 1
ATOM 799 O O . MET A 1 97 ? 7.788 7.296 17.370 1.00 49.72 97 MET A O 1
ATOM 803 N N . VAL A 1 98 ? 5.876 8.482 17.268 1.00 48.38 98 VAL A N 1
ATOM 804 C CA . VAL A 1 98 ? 5.582 8.450 18.709 1.00 48.38 98 VAL A CA 1
ATOM 805 C C . VAL A 1 98 ? 5.095 7.064 19.154 1.00 48.38 98 VAL A C 1
ATOM 807 O O . VAL A 1 98 ? 5.578 6.546 20.156 1.00 48.38 98 VAL A O 1
ATOM 810 N N . GLU A 1 99 ? 4.219 6.405 18.386 1.00 49.38 99 GLU A N 1
ATOM 811 C CA . GLU A 1 99 ? 3.704 5.065 18.736 1.00 49.38 99 GLU A CA 1
ATOM 812 C C . GLU A 1 99 ? 4.794 3.972 18.729 1.00 49.38 99 GLU A C 1
ATOM 814 O O . 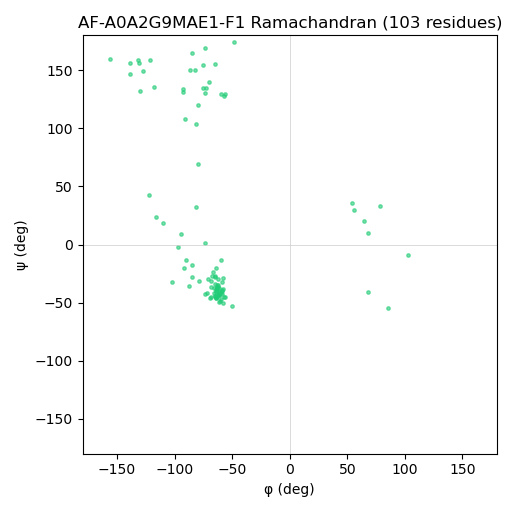GLU A 1 99 ? 4.719 3.033 19.520 1.00 49.38 99 GLU A O 1
ATOM 819 N N . LYS A 1 100 ? 5.861 4.112 17.921 1.00 43.31 100 LYS A N 1
ATOM 820 C CA . LYS A 1 100 ? 7.013 3.187 17.950 1.00 43.31 100 LYS A CA 1
ATOM 821 C C . LYS A 1 100 ? 7.784 3.234 19.284 1.00 43.31 100 LYS A C 1
ATOM 823 O O . LYS A 1 100 ? 8.370 2.228 19.664 1.00 43.31 100 LYS A O 1
ATOM 828 N N . ASN A 1 101 ? 7.752 4.363 20.000 1.00 35.44 101 ASN A N 1
ATOM 829 C CA . ASN A 1 101 ? 8.370 4.505 21.325 1.00 35.44 101 ASN A CA 1
ATOM 830 C C . ASN A 1 101 ? 7.464 4.028 22.472 1.00 35.44 101 ASN A C 1
ATOM 832 O O . ASN A 1 101 ? 7.967 3.769 23.557 1.00 35.44 101 ASN A O 1
ATOM 836 N N . MET A 1 102 ? 6.152 3.886 22.253 1.00 35.28 102 MET A N 1
ATOM 837 C CA . MET A 1 102 ? 5.213 3.417 23.284 1.00 35.28 102 MET A CA 1
ATOM 838 C C . MET A 1 102 ? 5.023 1.895 23.320 1.00 35.28 102 MET A C 1
ATOM 840 O O . MET A 1 102 ? 4.465 1.397 24.286 1.00 35.28 102 MET A O 1
ATOM 844 N N . MET A 1 103 ? 5.475 1.151 22.305 1.00 33.94 103 MET A N 1
ATOM 845 C CA . MET A 1 103 ? 5.460 -0.325 22.315 1.00 33.94 103 MET A CA 1
ATOM 846 C C . MET A 1 103 ? 6.786 -0.945 22.798 1.00 33.94 103 MET A C 1
ATOM 848 O O . MET A 1 103 ? 6.987 -2.146 22.646 1.00 33.94 103 MET A O 1
ATOM 852 N N . LEU A 1 104 ? 7.709 -0.131 23.323 1.00 34.28 104 LEU A N 1
ATOM 853 C CA . LEU A 1 104 ? 9.019 -0.558 23.839 1.00 34.28 104 LEU A CA 1
ATOM 854 C C . LEU A 1 104 ? 9.135 -0.447 25.371 1.00 34.28 104 LEU A C 1
ATOM 856 O O . LEU A 1 104 ? 10.248 -0.464 25.892 1.00 34.28 104 LEU A O 1
ATOM 860 N N . PHE A 1 105 ? 8.009 -0.365 26.082 1.00 34.19 105 PHE A N 1
ATOM 861 C CA . PHE A 1 105 ? 7.948 -0.417 27.544 1.00 34.19 105 PHE A CA 1
ATOM 862 C C . PHE A 1 105 ? 6.946 -1.473 27.997 1.00 34.19 105 PHE A C 1
ATOM 864 O O . PHE A 1 105 ? 5.851 -1.527 27.389 1.00 34.19 105 PHE A O 1
#

Solvent-accessible surface area (backbone atoms only — not comparable to full-atom values): 5941 Å² total; per-residue (Å²): 115,69,65,64,53,53,52,51,52,52,55,54,29,36,74,74,39,89,31,31,71,69,51,44,28,38,29,28,36,49,49,90,43,70,76,27,51,51,91,51,45,71,76,40,84,50,44,32,74,40,40,100,54,53,62,68,58,46,44,51,53,51,50,51,38,39,76,68,57,50,29,43,82,41,75,49,71,71,88,87,52,71,46,65,23,40,37,66,27,70,74,48,53,57,53,54,60,53,53,64,65,65,74,73,114

Sequence (105 aa):
MVEKQIAWIILNAVKHAQAGKERLAQFLRGAHSQLVRKDAMDRQTGYGSLLWYNLTTISGFIDQLEEMQLIIRYMKNTGYYSYPIIILTEVRRKKFMVEKNMMLF

Foldseek 3Di:
DVLVVLLVLLQVLQAVDQAALQLSLCQLLLHPDPSCPVVPVNVDPNGNVPNVDDSVVNSVSVVVCVVVQQKHWDFDDPPVDTDTGIHGDPVNVVVVVVVVVVVPD

Mean predicted aligned error: 7.21 Å